Protein AF-A0A0Q9ME60-F1 (afdb_monomer)

Mean predicted aligned error: 11.79 Å

Solvent-accessible surface area (backbone atoms only — not comparable to full-atom values): 5503 Å² total; per-residue (Å²): 144,74,68,68,61,55,57,53,49,53,50,51,51,50,49,44,46,48,56,65,45,50,49,46,49,51,53,49,50,54,46,31,68,74,65,33,72,75,50,36,53,51,51,63,59,42,50,56,51,52,51,52,52,47,48,63,73,67,58,74,61,87,76,46,76,67,53,56,51,51,62,54,47,56,53,50,51,50,54,53,56,56,54,54,55,64,69,65,73,78,74,79,87,129

Nearest PDB structures (foldseek):
  3dge-assembly3_A  TM=7.070E-01  e=3.388E+00  Thermotoga maritima
  2f66-assembly3_F  TM=5.257E-01  e=4.670E+00  Saccharomyces cerevisiae

pLDDT: mean 73.65, std 13.62, range [40.78, 94.44]

Foldseek 3Di:
DPPVVVVVVVVVVVCCCVPVPVVVVVVLVVVCVVVDPLVNLVVVLVVLVVVLVCCVVPVPPPDDPVNVVVSVVRNVVSVVVNVVVVVVVVPDDD

Structure (mmCIF, N/CA/C/O backbone):
data_AF-A0A0Q9ME60-F1
#
_entry.id   AF-A0A0Q9ME60-F1
#
loop_
_atom_site.group_PDB
_atom_site.id
_atom_site.type_symbol
_atom_site.label_atom_id
_atom_site.label_alt_id
_atom_site.label_comp_id
_atom_site.label_asym_id
_atom_site.label_entity_id
_atom_site.label_seq_id
_atom_site.pdbx_PDB_ins_code
_atom_site.Cartn_x
_atom_site.Cartn_y
_atom_site.Cartn_z
_atom_site.occupancy
_atom_site.B_iso_or_equiv
_atom_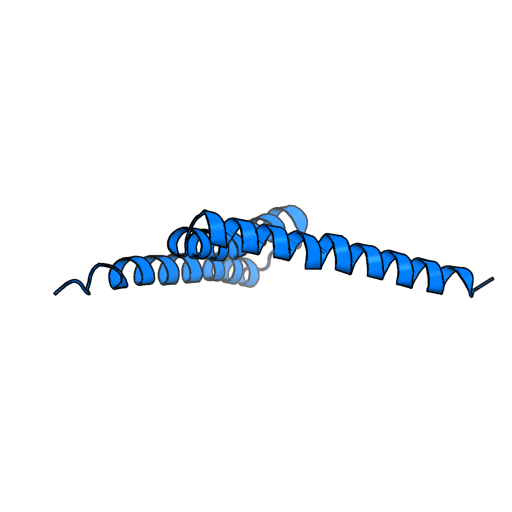site.auth_seq_id
_atom_site.auth_comp_id
_atom_site.auth_asym_id
_atom_site.auth_atom_id
_atom_site.pdbx_PDB_model_num
ATOM 1 N N . MET A 1 1 ? 26.075 4.621 -28.835 1.00 47.56 1 MET A N 1
ATOM 2 C CA . MET A 1 1 ? 24.608 4.595 -28.621 1.00 47.56 1 MET A CA 1
ATOM 3 C C . MET A 1 1 ? 24.265 3.858 -27.313 1.00 47.56 1 MET A C 1
ATOM 5 O O . MET A 1 1 ? 23.69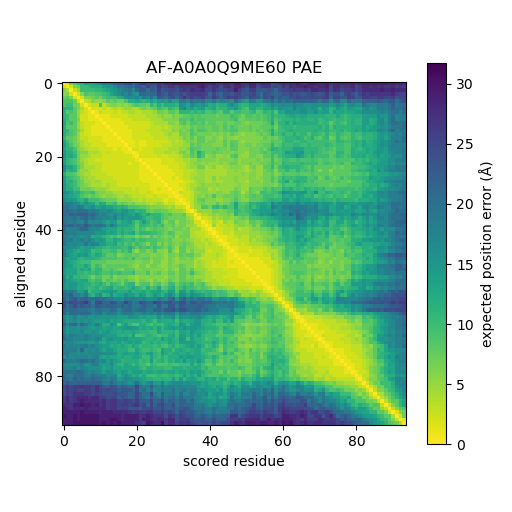4 2.783 -27.347 1.00 47.56 1 MET A O 1
ATOM 9 N N . LYS A 1 2 ? 24.691 4.385 -26.150 1.00 55.03 2 LYS A N 1
ATOM 10 C CA . LYS A 1 2 ? 24.456 3.789 -24.806 1.00 55.03 2 LYS A CA 1
ATOM 11 C C . LYS A 1 2 ? 24.255 4.835 -23.688 1.00 55.03 2 LYS A C 1
ATOM 13 O O . LYS A 1 2 ? 24.074 4.476 -22.537 1.00 55.03 2 LYS A O 1
ATOM 18 N N . SER A 1 3 ? 24.295 6.129 -24.029 1.00 50.44 3 SER A N 1
ATOM 19 C CA . SER A 1 3 ? 24.166 7.232 -23.060 1.00 50.44 3 SER A CA 1
ATOM 20 C C . SER A 1 3 ? 22.706 7.685 -22.876 1.00 50.44 3 SER A C 1
ATOM 22 O O . SER A 1 3 ? 22.299 8.066 -21.784 1.00 50.44 3 SER A O 1
ATOM 24 N N . ILE A 1 4 ? 21.879 7.552 -23.922 1.00 58.62 4 ILE A N 1
ATOM 25 C CA . ILE A 1 4 ? 20.481 8.024 -23.937 1.00 58.62 4 ILE A CA 1
ATOM 26 C C . ILE A 1 4 ? 19.561 7.138 -23.065 1.00 58.62 4 ILE A C 1
ATOM 28 O O . ILE A 1 4 ? 18.585 7.632 -22.505 1.00 58.62 4 ILE A O 1
ATOM 32 N N . SER A 1 5 ? 19.895 5.855 -22.865 1.00 63.06 5 SER A N 1
ATOM 33 C CA . SER A 1 5 ? 19.101 4.936 -22.031 1.00 63.06 5 SER A CA 1
ATOM 34 C C . SER A 1 5 ? 19.162 5.267 -20.538 1.00 63.06 5 SER A C 1
ATOM 36 O O . SER A 1 5 ? 18.168 5.097 -19.840 1.00 63.06 5 SER A O 1
ATOM 38 N N . ASN A 1 6 ? 20.297 5.774 -20.044 1.00 74.44 6 ASN A N 1
ATOM 39 C CA . ASN A 1 6 ? 20.463 6.063 -18.618 1.00 74.44 6 ASN A CA 1
ATOM 40 C C . ASN A 1 6 ? 19.630 7.278 -18.207 1.00 74.44 6 ASN A C 1
ATOM 42 O O . ASN A 1 6 ? 18.904 7.216 -17.223 1.00 74.44 6 ASN A O 1
ATOM 46 N N . PHE A 1 7 ? 19.665 8.356 -18.997 1.00 80.44 7 PHE A N 1
ATOM 47 C CA . PHE A 1 7 ? 18.874 9.555 -18.713 1.00 80.44 7 PHE A CA 1
ATOM 48 C C . PHE A 1 7 ? 17.366 9.273 -18.742 1.00 80.44 7 PHE A C 1
ATOM 50 O O . PHE A 1 7 ? 16.645 9.698 -17.844 1.00 80.44 7 PHE A O 1
ATOM 57 N N . SER A 1 8 ? 16.896 8.495 -19.724 1.00 83.00 8 SER A N 1
ATOM 58 C CA . SER A 1 8 ? 15.493 8.075 -19.789 1.00 83.00 8 SER A CA 1
ATOM 59 C C . SER A 1 8 ? 15.097 7.186 -18.603 1.00 83.00 8 SER A C 1
ATOM 61 O O . SER A 1 8 ? 14.020 7.379 -18.044 1.00 83.00 8 SER A O 1
ATOM 63 N N . GLY A 1 9 ? 15.981 6.283 -18.161 1.00 85.38 9 GLY A N 1
ATOM 64 C CA . GLY A 1 9 ? 15.769 5.465 -16.965 1.00 85.38 9 GLY A CA 1
ATOM 65 C C . GLY A 1 9 ? 15.652 6.301 -15.691 1.00 85.38 9 GLY A C 1
ATOM 66 O O . GLY A 1 9 ? 14.693 6.135 -14.943 1.00 85.38 9 GLY A O 1
ATOM 67 N N . TYR A 1 10 ? 16.565 7.253 -15.474 1.00 88.00 10 TYR A N 1
ATOM 68 C CA . TYR A 1 10 ? 16.498 8.168 -14.329 1.00 88.00 10 TYR A CA 1
ATOM 69 C C . TYR A 1 10 ? 15.261 9.072 -14.375 1.00 88.00 10 TYR A C 1
ATOM 71 O O . TYR A 1 10 ? 14.645 9.307 -13.337 1.00 88.00 10 TYR A O 1
ATOM 79 N N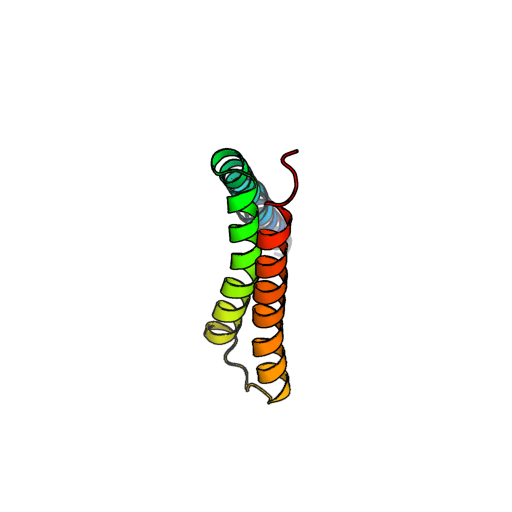 . ALA A 1 11 ? 14.855 9.536 -15.560 1.00 89.38 11 ALA A N 1
ATOM 80 C CA . ALA A 1 11 ? 13.632 10.315 -15.7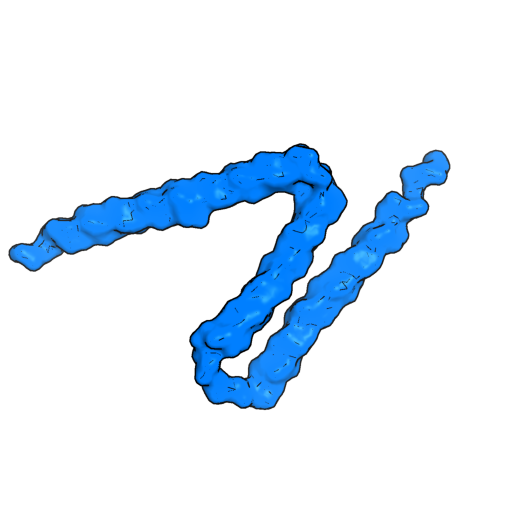30 1.00 89.38 11 ALA A CA 1
ATOM 81 C C . ALA A 1 11 ? 12.377 9.489 -15.394 1.00 89.38 11 ALA A C 1
ATOM 83 O O . ALA A 1 11 ? 11.517 9.962 -14.653 1.00 89.38 11 ALA A O 1
ATOM 84 N N . ALA A 1 12 ? 12.293 8.241 -15.866 1.00 89.50 12 ALA A N 1
ATOM 85 C CA . ALA A 1 12 ? 11.199 7.331 -15.528 1.00 89.50 12 ALA A CA 1
ATOM 86 C C . ALA A 1 12 ? 11.144 7.042 -14.019 1.00 89.50 12 ALA A C 1
ATOM 88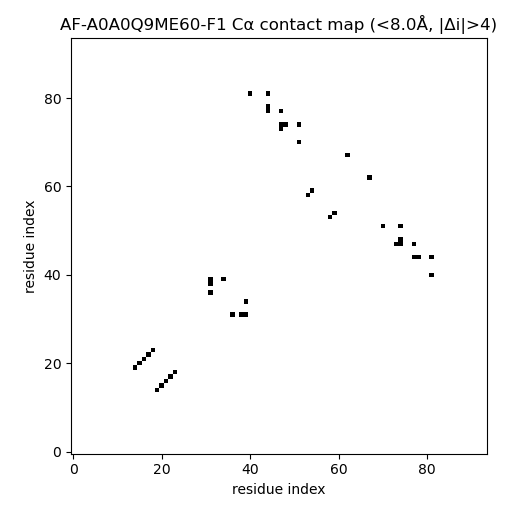 O O . ALA A 1 12 ? 10.072 7.086 -13.417 1.00 89.50 12 ALA A O 1
ATOM 89 N N . LEU A 1 13 ? 12.302 6.825 -13.390 1.00 89.44 13 LEU A N 1
ATOM 90 C CA . LEU A 1 13 ? 12.416 6.634 -11.943 1.00 89.44 13 LEU A CA 1
ATOM 91 C C . LEU A 1 13 ? 11.935 7.872 -11.177 1.00 89.44 13 LEU A C 1
ATOM 93 O O . LEU A 1 13 ? 11.165 7.746 -10.229 1.00 89.44 13 LEU A O 1
ATOM 97 N N . GLY A 1 14 ? 12.319 9.069 -11.631 1.00 91.62 14 GLY A N 1
ATOM 98 C CA . GLY A 1 14 ? 11.845 10.334 -11.071 1.00 91.62 14 GLY A CA 1
ATOM 99 C C . GLY A 1 14 ? 10.322 10.470 -11.137 1.00 91.62 14 GLY A C 1
ATOM 100 O O . GLY A 1 14 ? 9.698 10.833 -10.142 1.00 91.62 14 GLY A O 1
ATOM 101 N N . VAL A 1 15 ? 9.707 10.114 -12.268 1.00 92.75 15 VAL A N 1
ATOM 102 C CA . VAL A 1 15 ? 8.243 10.136 -12.424 1.00 92.75 15 VAL A CA 1
ATOM 103 C C . VAL A 1 15 ? 7.564 9.137 -11.483 1.00 92.75 15 VAL A C 1
ATOM 105 O O . VAL A 1 15 ? 6.608 9.510 -10.804 1.00 92.75 15 VAL A O 1
ATOM 108 N N . ILE A 1 16 ? 8.063 7.900 -11.386 1.00 93.75 16 ILE A N 1
ATOM 109 C CA . ILE A 1 16 ? 7.501 6.874 -10.490 1.00 93.75 16 ILE A CA 1
ATOM 110 C C . ILE A 1 16 ? 7.605 7.312 -9.026 1.00 93.75 16 ILE A C 1
ATOM 112 O O . ILE A 1 16 ? 6.639 7.187 -8.282 1.00 93.75 16 ILE A O 1
ATOM 116 N N . VAL A 1 17 ? 8.740 7.872 -8.607 1.00 94.44 17 VAL A N 1
ATOM 117 C CA . VAL A 1 17 ? 8.926 8.326 -7.221 1.00 94.44 17 VAL A CA 1
ATOM 118 C C . VAL A 1 17 ? 8.009 9.507 -6.899 1.00 94.44 17 VAL A C 1
ATOM 120 O O . VAL A 1 17 ? 7.342 9.505 -5.864 1.00 94.44 17 VAL A O 1
ATOM 123 N N . LEU A 1 18 ? 7.940 10.508 -7.781 1.00 93.94 18 LEU A N 1
ATOM 124 C CA . LEU A 1 18 ? 7.139 11.709 -7.541 1.00 93.94 18 LEU A CA 1
ATOM 125 C C . LEU A 1 18 ? 5.638 11.413 -7.581 1.00 93.94 18 LEU A C 1
ATOM 127 O O . LEU A 1 18 ? 4.918 11.784 -6.655 1.00 93.94 18 LEU A O 1
ATOM 131 N N . PHE A 1 19 ? 5.161 10.737 -8.625 1.00 92.56 19 PHE A N 1
ATOM 132 C CA . PHE A 1 19 ? 3.729 10.510 -8.827 1.00 92.56 19 PHE A CA 1
ATOM 133 C C . PHE A 1 19 ? 3.236 9.200 -8.211 1.00 92.56 19 PHE A C 1
ATOM 135 O O . PHE A 1 19 ? 2.152 9.174 -7.632 1.00 92.56 19 PHE A O 1
ATOM 142 N N . GLY A 1 20 ? 4.020 8.126 -8.296 1.00 89.31 20 GLY A N 1
ATOM 143 C CA . GLY A 1 20 ? 3.652 6.811 -7.765 1.00 89.31 20 GLY A CA 1
ATOM 144 C C . GLY A 1 20 ? 3.797 6.706 -6.249 1.00 89.31 20 GLY A C 1
ATOM 145 O O . GLY A 1 20 ?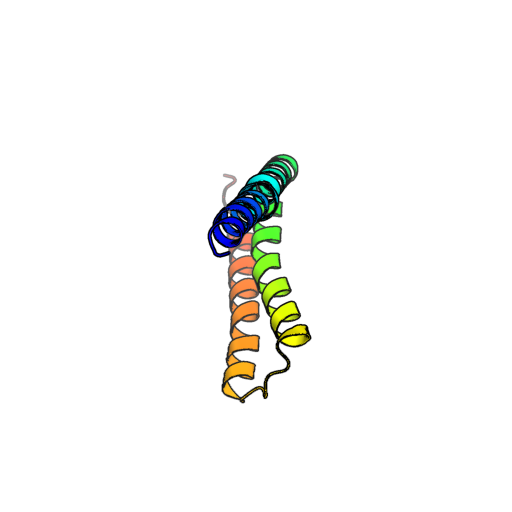 2.941 6.107 -5.602 1.00 89.31 20 GLY A O 1
ATOM 146 N N . THR A 1 21 ? 4.829 7.326 -5.669 1.00 91.44 21 THR A N 1
ATOM 147 C CA . THR A 1 21 ? 5.088 7.239 -4.224 1.00 91.44 21 THR A CA 1
ATOM 148 C C . THR A 1 21 ? 4.665 8.506 -3.488 1.00 91.44 21 THR A C 1
ATOM 150 O O . THR A 1 21 ? 3.753 8.459 -2.667 1.00 91.44 21 THR A O 1
ATOM 153 N N . ILE A 1 22 ? 5.298 9.650 -3.774 1.00 93.38 22 ILE A N 1
ATOM 154 C CA . ILE A 1 22 ? 5.153 10.865 -2.954 1.00 93.38 22 ILE A CA 1
ATOM 155 C C . ILE A 1 22 ? 3.740 11.440 -3.058 1.00 93.38 22 ILE A C 1
ATOM 157 O O . ILE A 1 22 ? 3.081 11.628 -2.039 1.00 93.38 22 ILE A O 1
ATOM 161 N N . LEU A 1 23 ? 3.252 11.699 -4.272 1.00 93.12 23 LEU A N 1
ATOM 162 C CA . LEU A 1 23 ? 1.937 12.310 -4.468 1.00 93.12 23 LEU A CA 1
ATOM 163 C C . LEU A 1 23 ? 0.804 11.398 -3.983 1.00 93.12 23 LEU A C 1
ATOM 165 O O . LEU A 1 23 ? -0.113 11.862 -3.305 1.00 93.12 23 LEU A O 1
ATOM 169 N N . SER A 1 24 ? 0.902 10.100 -4.284 1.00 90.81 24 SER A N 1
ATOM 170 C CA . SER A 1 24 ? -0.032 9.077 -3.802 1.00 90.81 24 SER A CA 1
ATOM 171 C C . SER A 1 24 ? -0.089 9.051 -2.270 1.00 90.81 24 SER A C 1
ATOM 173 O O . SER A 1 24 ? -1.167 9.113 -1.676 1.00 90.81 24 SER A O 1
ATOM 175 N N . TYR A 1 25 ? 1.076 9.076 -1.613 1.00 86.25 25 TYR A N 1
ATOM 176 C CA . TYR A 1 25 ? 1.164 9.085 -0.157 1.00 86.25 25 TYR A CA 1
ATOM 177 C C . TYR A 1 25 ? 0.641 10.386 0.470 1.00 86.25 25 TYR A C 1
ATOM 179 O O . TYR A 1 25 ? -0.034 10.344 1.495 1.00 86.25 25 TYR A O 1
ATOM 187 N N . ILE A 1 26 ? 0.875 11.546 -0.152 1.00 91.25 26 ILE A N 1
ATOM 188 C CA . ILE A 1 26 ? 0.312 12.821 0.322 1.00 91.25 26 ILE A CA 1
ATOM 189 C C . ILE A 1 26 ? -1.218 12.797 0.242 1.00 91.25 26 ILE A C 1
ATOM 191 O O . ILE A 1 26 ? -1.878 13.170 1.210 1.00 91.25 26 ILE A O 1
ATOM 195 N N . PHE A 1 27 ? -1.795 12.314 -0.864 1.00 87.81 27 PHE A N 1
ATOM 196 C CA . PHE A 1 27 ? -3.248 12.163 -0.978 1.00 87.81 27 PHE A CA 1
ATOM 197 C C . PHE A 1 27 ? -3.815 11.188 0.055 1.00 87.81 27 PHE A C 1
ATOM 199 O O . PHE A 1 27 ? -4.878 11.439 0.623 1.00 87.81 27 PHE A O 1
ATOM 206 N N . PHE A 1 28 ? -3.093 10.104 0.335 1.00 83.19 28 PHE A N 1
ATOM 207 C CA . PHE A 1 28 ? -3.445 9.157 1.385 1.00 83.19 28 PHE A CA 1
ATOM 208 C C . PHE A 1 28 ? -3.444 9.810 2.775 1.00 83.19 28 PHE A C 1
ATOM 210 O O . PHE A 1 28 ? -4.422 9.677 3.512 1.00 83.19 28 PHE A O 1
ATOM 217 N N . LEU A 1 29 ? -2.397 10.567 3.119 1.00 84.25 29 LEU A N 1
ATOM 218 C CA . LEU A 1 29 ? -2.305 11.281 4.395 1.00 84.25 29 LEU A CA 1
ATOM 219 C C . LEU A 1 29 ? -3.385 12.358 4.535 1.00 84.25 29 LEU A C 1
ATOM 221 O O . LEU A 1 29 ? -4.015 12.452 5.588 1.00 84.25 29 LEU A O 1
ATOM 225 N N . GLU A 1 30 ? -3.638 13.137 3.484 1.00 85.75 30 GLU A N 1
ATOM 226 C CA . GLU A 1 30 ? -4.717 14.132 3.447 1.00 85.75 30 GLU A CA 1
ATOM 227 C C . GLU A 1 30 ? -6.091 13.459 3.610 1.00 85.75 30 GLU A C 1
ATOM 229 O O . GLU A 1 30 ? -6.946 13.940 4.359 1.00 85.75 30 GLU A O 1
ATOM 234 N N . GLY A 1 31 ? -6.276 12.291 2.983 1.00 81.44 31 GLY A N 1
ATOM 235 C CA . GLY A 1 31 ? -7.425 11.415 3.181 1.00 81.44 31 GLY A CA 1
ATOM 236 C C . GLY A 1 31 ? -7.592 11.037 4.651 1.00 81.44 31 GLY A C 1
ATOM 237 O O . GLY A 1 31 ? -8.606 11.378 5.255 1.00 81.44 31 GLY A O 1
ATOM 238 N N . ILE A 1 32 ? -6.587 10.412 5.270 1.00 78.81 32 ILE A N 1
ATOM 239 C CA . ILE A 1 32 ? -6.622 10.027 6.693 1.00 78.81 32 ILE A CA 1
ATOM 240 C C . ILE A 1 32 ? -6.924 11.229 7.592 1.00 78.81 32 ILE A C 1
ATOM 242 O O . ILE A 1 32 ? -7.744 11.126 8.507 1.00 78.81 32 ILE A O 1
ATOM 246 N N . LYS A 1 33 ? -6.304 12.379 7.314 1.00 78.06 33 LYS A N 1
ATOM 247 C CA . LYS A 1 33 ? -6.474 13.608 8.092 1.00 78.06 33 LYS A CA 1
ATOM 248 C C . LYS A 1 33 ? -7.911 14.136 8.035 1.00 78.06 33 LYS A C 1
ATOM 250 O O . LYS A 1 33 ? -8.409 14.621 9.047 1.00 78.06 33 LYS A O 1
ATOM 255 N N . ARG A 1 34 ? -8.601 13.993 6.896 1.00 75.31 34 ARG A N 1
ATOM 256 C CA . ARG A 1 34 ? -10.018 14.372 6.740 1.00 75.31 34 ARG A CA 1
ATOM 257 C C . ARG A 1 34 ? -10.992 13.385 7.373 1.00 75.31 34 ARG A C 1
ATOM 259 O O . ARG A 1 34 ? -12.022 13.822 7.878 1.00 75.31 34 ARG A O 1
ATOM 266 N N . ILE A 1 35 ? -10.713 12.078 7.324 1.00 74.62 35 ILE A N 1
ATOM 267 C CA . ILE A 1 35 ? -11.659 11.055 7.805 1.00 74.62 35 ILE A CA 1
ATOM 268 C C . ILE A 1 35 ? -11.415 10.591 9.257 1.00 74.62 35 ILE A C 1
ATOM 270 O O . ILE A 1 35 ? -12.279 9.928 9.833 1.00 74.62 35 ILE A O 1
ATOM 274 N N . GLY A 1 36 ? -10.310 11.008 9.884 1.00 67.88 36 GLY A N 1
ATOM 275 C CA . GLY A 1 36 ? -10.006 10.785 11.303 1.00 67.88 36 GLY A CA 1
ATOM 276 C C . GLY A 1 36 ? -9.320 9.443 11.598 1.00 67.88 36 GLY A C 1
ATOM 277 O O . GLY A 1 36 ? -9.403 8.490 10.819 1.00 67.88 36 GLY A O 1
ATOM 278 N N . ALA A 1 37 ? -8.644 9.354 12.754 1.00 66.44 37 ALA A N 1
ATOM 279 C CA . ALA A 1 37 ? -7.774 8.231 13.140 1.00 66.44 37 ALA A CA 1
ATOM 280 C C . ALA A 1 37 ? -8.450 6.846 13.048 1.00 66.44 37 ALA A C 1
ATOM 282 O O . ALA A 1 37 ? -7.829 5.872 12.619 1.00 66.44 37 ALA A O 1
ATOM 283 N N . THR A 1 38 ? -9.744 6.765 13.366 1.00 62.62 38 THR A N 1
ATOM 284 C CA . THR A 1 38 ? -10.528 5.522 13.303 1.00 62.62 38 THR A CA 1
ATOM 285 C C . THR A 1 38 ? -10.635 4.965 11.880 1.00 62.62 38 THR A C 1
ATOM 287 O O . THR A 1 38 ? -10.532 3.757 11.679 1.00 62.62 38 THR A O 1
ATOM 290 N N . LYS A 1 39 ? -10.791 5.829 10.869 1.00 62.25 39 LYS A N 1
ATOM 291 C CA . LYS A 1 39 ? -10.874 5.410 9.459 1.00 62.25 39 LYS A CA 1
ATOM 292 C C . LYS A 1 39 ? -9.495 5.180 8.837 1.00 62.25 39 LYS A C 1
ATOM 294 O O . LYS A 1 39 ? -9.373 4.340 7.951 1.00 62.25 39 LYS A O 1
ATOM 299 N N . GLY A 1 40 ? -8.452 5.840 9.346 1.00 67.69 40 GLY A N 1
ATOM 300 C CA . GLY A 1 40 ? -7.061 5.524 8.995 1.00 67.69 40 GLY A CA 1
ATOM 301 C C . GLY A 1 40 ? -6.673 4.088 9.363 1.00 67.69 40 GLY A C 1
ATOM 302 O O . GLY A 1 40 ? -6.084 3.386 8.547 1.00 67.69 40 GLY A O 1
ATOM 303 N N . SER A 1 41 ? -7.095 3.607 10.538 1.00 67.62 41 SER A N 1
ATOM 304 C CA . SER A 1 41 ? -6.912 2.202 10.946 1.00 67.62 41 SER A CA 1
ATOM 305 C C . SER A 1 41 ? -7.643 1.211 10.023 1.00 67.62 41 SER A C 1
ATOM 307 O O . SER A 1 41 ? -7.130 0.133 9.716 1.00 67.62 41 SER A O 1
ATOM 309 N N . LEU A 1 42 ? -8.823 1.592 9.518 1.00 70.56 42 LEU A N 1
ATOM 310 C CA . LEU A 1 42 ? -9.568 0.782 8.551 1.00 70.56 42 LEU A CA 1
ATOM 311 C C . LEU A 1 42 ? -8.832 0.684 7.206 1.00 70.56 42 LEU A C 1
ATOM 313 O O . LEU A 1 42 ? -8.759 -0.403 6.644 1.00 70.56 42 LEU A O 1
ATOM 317 N N . MET A 1 43 ? -8.238 1.781 6.727 1.00 74.81 43 MET A N 1
ATOM 318 C CA . MET A 1 43 ? -7.377 1.764 5.537 1.00 74.81 43 MET A CA 1
ATOM 319 C C . MET A 1 43 ? -6.101 0.941 5.753 1.00 74.81 43 MET A C 1
ATOM 321 O O . MET A 1 43 ? -5.744 0.148 4.892 1.00 74.81 43 MET A O 1
ATOM 325 N N . ALA A 1 44 ? -5.453 1.033 6.916 1.00 71.94 44 ALA A N 1
ATOM 326 C CA . ALA A 1 44 ? -4.311 0.168 7.234 1.00 71.94 44 ALA A CA 1
ATOM 327 C C . ALA A 1 44 ? -4.702 -1.323 7.254 1.00 71.94 44 ALA A C 1
ATOM 329 O O . ALA A 1 44 ? -3.920 -2.187 6.876 1.00 71.94 44 ALA A O 1
ATOM 330 N N . SER A 1 45 ? -5.943 -1.631 7.641 1.00 73.62 45 SER A N 1
ATOM 331 C CA . SER A 1 45 ? -6.478 -2.997 7.583 1.00 73.62 45 SER A CA 1
ATOM 332 C C . SER A 1 45 ? -6.868 -3.431 6.165 1.00 73.62 45 SER A C 1
ATOM 334 O O . SER A 1 45 ? -6.957 -4.629 5.910 1.00 73.62 45 SER A O 1
ATOM 336 N N . ILE A 1 46 ? -7.107 -2.493 5.239 1.00 79.69 46 ILE A N 1
ATOM 337 C CA . ILE A 1 46 ? -7.475 -2.808 3.851 1.00 79.69 46 ILE A CA 1
ATOM 338 C C . ILE A 1 46 ? -6.259 -3.180 3.004 1.00 79.69 46 ILE A C 1
ATOM 340 O O . ILE A 1 46 ? -6.380 -4.010 2.109 1.00 79.69 46 ILE A O 1
ATOM 344 N N . GLU A 1 47 ? -5.090 -2.615 3.310 1.00 77.69 47 GLU A N 1
ATOM 345 C CA . GLU A 1 47 ? -3.821 -2.912 2.640 1.00 77.69 47 GLU A CA 1
ATOM 346 C C . GLU A 1 47 ? -3.529 -4.427 2.549 1.00 77.69 47 GLU A C 1
ATOM 348 O O . GLU A 1 47 ? -3.390 -4.927 1.429 1.00 77.69 47 GLU A O 1
ATOM 353 N N . PRO A 1 48 ? -3.518 -5.204 3.653 1.00 74.69 48 PRO A N 1
ATOM 354 C CA . PRO A 1 48 ? -3.258 -6.640 3.587 1.00 74.69 48 PRO A CA 1
ATOM 355 C C . PRO A 1 48 ? -4.354 -7.405 2.840 1.00 74.69 48 PRO A C 1
ATOM 357 O O . PRO A 1 48 ? -4.053 -8.410 2.203 1.00 74.69 48 PRO A O 1
ATOM 360 N N . VAL A 1 49 ? -5.608 -6.937 2.861 1.00 78.94 49 VAL A N 1
ATOM 361 C CA . VAL A 1 49 ? -6.711 -7.554 2.103 1.00 78.94 49 VAL A CA 1
ATOM 362 C C . VAL A 1 49 ? -6.502 -7.363 0.600 1.00 78.94 49 VAL A C 1
ATOM 364 O O . VAL A 1 49 ? -6.604 -8.322 -0.160 1.00 78.94 49 VAL A O 1
ATOM 367 N N . VAL A 1 50 ? -6.165 -6.147 0.164 1.00 82.12 50 VAL A N 1
ATOM 368 C CA . VAL A 1 50 ? -5.897 -5.846 -1.249 1.00 82.12 50 VAL A CA 1
ATOM 369 C C . VAL A 1 50 ? -4.646 -6.577 -1.733 1.00 82.12 50 VAL A C 1
ATOM 371 O O . VAL A 1 50 ? -4.681 -7.165 -2.811 1.00 82.12 50 VAL A O 1
ATOM 374 N N . ALA A 1 51 ? -3.577 -6.607 -0.933 1.00 82.38 51 ALA A N 1
ATOM 375 C CA . ALA A 1 51 ? -2.365 -7.364 -1.243 1.00 82.38 51 ALA A CA 1
ATOM 376 C C . ALA A 1 51 ? -2.675 -8.854 -1.450 1.00 82.38 51 ALA A C 1
ATOM 378 O O . ALA A 1 51 ? -2.331 -9.418 -2.481 1.00 82.38 51 ALA A O 1
ATOM 379 N N . THR A 1 52 ? -3.425 -9.453 -0.523 1.00 76.94 52 THR A N 1
ATOM 380 C CA . THR A 1 52 ? -3.907 -10.842 -0.583 1.00 76.94 52 THR A CA 1
ATOM 381 C C . THR A 1 52 ? -4.685 -11.104 -1.884 1.00 76.94 52 THR A C 1
ATOM 383 O O . THR A 1 52 ? -4.359 -12.021 -2.639 1.00 76.94 52 THR A O 1
ATOM 386 N N . VAL A 1 53 ? -5.670 -10.264 -2.212 1.00 80.62 53 VAL A N 1
ATOM 387 C CA . VAL A 1 53 ? -6.476 -10.409 -3.439 1.00 80.62 53 VAL A CA 1
ATOM 388 C C . VAL A 1 53 ? -5.623 -10.283 -4.703 1.00 80.62 53 VAL A C 1
ATOM 390 O O . VAL A 1 53 ? -5.750 -11.107 -5.608 1.00 80.62 53 VAL A O 1
ATOM 393 N N . LEU A 1 54 ? -4.739 -9.284 -4.772 1.00 82.25 54 LEU A N 1
ATOM 394 C CA . LEU A 1 54 ? -3.849 -9.088 -5.918 1.00 82.25 54 LEU A CA 1
ATOM 395 C C . LEU A 1 54 ? -2.871 -10.252 -6.081 1.00 82.25 54 LEU A C 1
ATOM 397 O O . LEU A 1 54 ? -2.651 -10.690 -7.205 1.00 82.25 54 LEU A O 1
ATOM 401 N N . THR A 1 55 ? -2.333 -10.795 -4.989 1.00 77.06 55 THR A N 1
ATOM 402 C CA . THR A 1 55 ? -1.471 -11.980 -5.030 1.00 77.06 55 THR A CA 1
ATOM 403 C C . THR A 1 55 ? -2.206 -13.182 -5.622 1.00 77.06 55 THR A C 1
ATOM 405 O O . THR A 1 55 ? -1.655 -13.843 -6.495 1.00 77.06 55 THR A O 1
ATOM 408 N N . VAL A 1 56 ? -3.460 -13.442 -5.233 1.00 71.44 56 VAL A N 1
ATOM 409 C CA . VAL A 1 56 ? -4.241 -14.559 -5.805 1.00 71.44 56 VAL A CA 1
ATOM 410 C C . VAL A 1 56 ? -4.586 -14.341 -7.268 1.00 71.44 56 VAL A C 1
ATOM 412 O O . VAL A 1 56 ? -4.467 -15.269 -8.064 1.00 71.44 56 VAL A O 1
ATOM 415 N N . LEU A 1 57 ? -5.019 -13.134 -7.631 1.00 76.75 57 LEU A N 1
ATOM 416 C CA . LEU A 1 57 ? -5.470 -12.854 -8.993 1.00 76.75 57 LEU A CA 1
ATOM 417 C C . LEU A 1 57 ? -4.313 -12.734 -9.987 1.00 76.75 57 LEU A C 1
ATOM 419 O O . LEU A 1 57 ? -4.465 -13.119 -11.143 1.00 76.75 57 LEU A O 1
ATOM 423 N N . TRP A 1 58 ? -3.178 -12.182 -9.560 1.00 74.38 58 TRP A N 1
ATOM 424 C CA . TRP A 1 58 ? -2.074 -11.855 -10.458 1.00 74.38 58 TRP A CA 1
ATOM 425 C C . TRP A 1 58 ? -0.992 -12.925 -10.482 1.00 74.38 58 TRP A C 1
ATOM 427 O O . TRP A 1 58 ? -0.443 -13.197 -11.548 1.00 74.38 58 TRP A O 1
ATOM 437 N N . LEU A 1 59 ? -0.651 -13.515 -9.330 1.00 70.06 59 LEU A N 1
ATOM 438 C CA . LEU A 1 59 ? 0.569 -14.311 -9.255 1.00 70.06 59 LEU A CA 1
ATOM 439 C C . LEU A 1 59 ? 0.410 -15.672 -9.935 1.00 70.06 59 LEU A C 1
ATOM 441 O O . LEU A 1 59 ? 1.395 -16.122 -10.495 1.00 70.06 59 LEU A O 1
ATOM 445 N N . SER A 1 60 ? -0.793 -16.276 -9.971 1.00 60.34 60 SER A N 1
ATOM 446 C CA . SER A 1 60 ? -1.116 -17.541 -10.685 1.00 60.34 60 SER A CA 1
ATOM 447 C C . SER A 1 60 ? -0.034 -18.638 -10.612 1.00 60.34 60 SER A C 1
ATOM 449 O O . SER A 1 60 ? 0.012 -19.531 -11.459 1.00 60.34 60 SER A O 1
ATOM 451 N N . ASP A 1 61 ? 0.843 -18.578 -9.612 1.00 60.50 61 ASP A N 1
ATOM 452 C CA . ASP A 1 61 ? 1.893 -19.553 -9.400 1.00 60.50 61 ASP A CA 1
ATOM 453 C C . ASP A 1 61 ? 1.248 -20.825 -8.865 1.00 60.50 61 ASP A C 1
ATOM 455 O O . ASP A 1 61 ? 0.132 -20.814 -8.333 1.00 60.50 61 ASP A O 1
ATOM 459 N N . THR A 1 62 ? 1.936 -21.950 -9.038 1.00 60.03 62 THR A N 1
ATOM 460 C CA . THR A 1 62 ? 1.417 -23.243 -8.585 1.00 60.03 62 THR A CA 1
ATOM 461 C C . THR A 1 62 ? 1.415 -23.246 -7.058 1.00 60.03 62 THR A C 1
ATOM 463 O O . THR A 1 62 ? 2.411 -23.613 -6.444 1.00 60.03 62 THR A O 1
ATOM 466 N N . PHE A 1 63 ? 0.311 -22.789 -6.461 1.00 60.12 63 PHE A N 1
ATOM 467 C CA . PHE A 1 63 ? 0.127 -22.672 -5.019 1.00 60.12 63 PHE A CA 1
ATOM 468 C C . PHE A 1 63 ? 0.522 -23.983 -4.344 1.00 60.12 63 PHE A C 1
ATOM 470 O O . PHE A 1 63 ? -0.163 -25.002 -4.483 1.00 60.12 63 PHE A O 1
ATOM 477 N N . GLN A 1 64 ? 1.622 -23.966 -3.594 1.00 71.31 64 GLN A N 1
ATOM 478 C CA . GLN A 1 64 ? 1.916 -25.064 -2.695 1.00 71.31 64 GLN A CA 1
ATOM 479 C C . GLN A 1 64 ? 0.992 -24.960 -1.478 1.00 71.31 64 GLN A C 1
ATOM 481 O O . GLN A 1 64 ? 0.493 -23.893 -1.119 1.00 71.31 64 GLN A O 1
ATOM 486 N N . ILE A 1 65 ? 0.769 -26.081 -0.792 1.00 76.06 65 ILE A N 1
ATOM 487 C CA . ILE A 1 65 ? -0.084 -26.130 0.409 1.00 76.06 65 ILE A CA 1
ATOM 488 C C . ILE A 1 65 ? 0.385 -25.120 1.477 1.00 76.06 65 ILE A C 1
ATOM 490 O O . ILE A 1 65 ? -0.435 -24.562 2.205 1.00 76.06 65 ILE A O 1
ATOM 494 N N . ILE A 1 66 ? 1.692 -24.841 1.536 1.00 79.50 66 ILE A N 1
ATOM 495 C CA . ILE A 1 66 ? 2.280 -23.856 2.451 1.00 79.50 66 ILE A CA 1
ATOM 496 C C . ILE A 1 66 ? 1.852 -22.416 2.114 1.00 79.50 66 ILE A C 1
ATOM 498 O O . ILE A 1 66 ? 1.564 -21.642 3.027 1.00 79.50 66 ILE A O 1
ATOM 502 N N . ASP A 1 67 ? 1.720 -22.087 0.826 1.00 74.50 67 ASP A N 1
ATOM 503 C CA . ASP A 1 67 ? 1.282 -20.769 0.359 1.00 74.50 67 ASP A CA 1
ATOM 504 C C . ASP A 1 67 ? -0.184 -20.548 0.709 1.00 74.50 67 ASP A C 1
ATOM 506 O O . ASP A 1 67 ? -0.564 -19.452 1.102 1.00 74.50 67 ASP A O 1
ATOM 510 N N . LEU A 1 68 ? -1.000 -21.605 0.655 1.00 76.19 68 LEU A N 1
ATOM 511 C CA . LE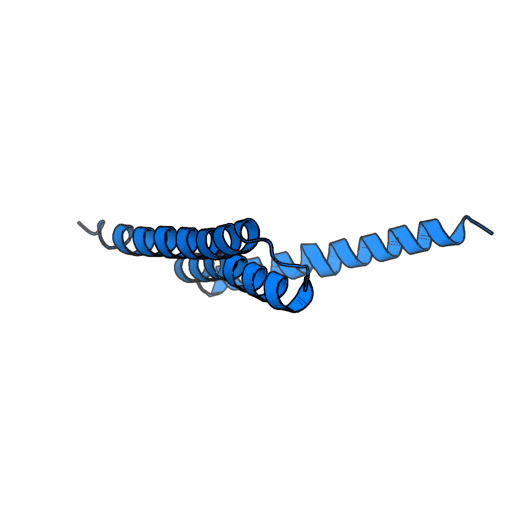U A 1 68 ? -2.415 -21.552 1.018 1.00 76.19 68 LEU A CA 1
ATOM 512 C C . LEU A 1 68 ? -2.617 -21.287 2.521 1.00 76.19 68 LEU A C 1
ATOM 514 O O . LEU A 1 68 ? -3.499 -20.521 2.913 1.00 76.19 68 LEU A O 1
ATOM 518 N N . ILE A 1 69 ? -1.774 -21.891 3.365 1.00 81.06 69 ILE A N 1
ATOM 519 C CA . ILE A 1 69 ? -1.778 -21.661 4.817 1.00 81.06 69 ILE A CA 1
ATOM 520 C C . ILE A 1 69 ? -1.304 -20.240 5.130 1.00 81.06 69 ILE A C 1
ATOM 522 O O . ILE A 1 69 ? -1.967 -19.535 5.891 1.00 81.06 69 ILE A O 1
ATOM 526 N N . GLY A 1 70 ? -0.196 -19.796 4.527 1.00 75.62 70 GLY A N 1
ATOM 527 C CA . GLY A 1 70 ? 0.311 -18.429 4.686 1.00 75.62 70 GLY A CA 1
ATOM 528 C C . GLY A 1 70 ? -0.701 -17.383 4.216 1.00 75.62 70 GLY A C 1
ATOM 529 O O . GLY A 1 70 ? -0.986 -16.421 4.931 1.00 75.62 70 GLY A O 1
ATOM 530 N N . PHE A 1 71 ? -1.327 -17.633 3.068 1.00 75.50 71 PHE A N 1
ATOM 531 C CA . PHE A 1 71 ? -2.395 -16.819 2.504 1.00 75.50 71 PHE A CA 1
ATOM 532 C C . PHE A 1 71 ? -3.599 -16.685 3.441 1.00 75.50 71 PHE A C 1
ATOM 534 O O . PHE A 1 71 ? -4.158 -15.601 3.557 1.00 75.50 71 PHE A O 1
ATOM 541 N N . ALA A 1 72 ? -3.993 -17.752 4.142 1.00 77.69 72 ALA A N 1
ATOM 542 C CA . ALA A 1 72 ? -5.079 -17.692 5.118 1.00 77.69 72 ALA A CA 1
ATOM 543 C C . ALA A 1 72 ? -4.661 -17.004 6.433 1.00 77.69 72 ALA A C 1
ATOM 545 O O . ALA A 1 72 ? -5.463 -16.290 7.046 1.00 77.69 72 ALA A O 1
ATOM 546 N N . LEU A 1 73 ? -3.413 -17.193 6.879 1.00 79.69 73 LEU A N 1
ATOM 547 C CA . LEU A 1 73 ? -2.920 -16.682 8.163 1.00 79.69 73 LEU A CA 1
ATOM 548 C C . LEU A 1 73 ? -2.769 -15.155 8.195 1.00 79.69 73 LEU A C 1
ATOM 550 O O . LEU A 1 73 ? -3.087 -14.533 9.213 1.00 79.69 73 LEU A O 1
ATOM 554 N N . ILE A 1 74 ? -2.290 -14.547 7.105 1.00 79.19 74 ILE A N 1
ATOM 555 C CA . ILE A 1 74 ? -2.023 -13.101 7.037 1.00 79.19 74 ILE A CA 1
ATOM 556 C C . ILE A 1 74 ? -3.297 -12.260 7.248 1.00 79.19 74 ILE A C 1
ATOM 558 O O . ILE A 1 74 ? -3.337 -11.495 8.218 1.00 79.19 74 ILE A O 1
ATOM 562 N N . PRO A 1 75 ? -4.370 -12.399 6.444 1.00 74.69 75 PRO A N 1
ATOM 563 C CA . PRO A 1 75 ? -5.603 -11.645 6.654 1.00 74.69 75 PRO A CA 1
ATOM 564 C C . PRO A 1 75 ? -6.287 -12.014 7.980 1.00 74.69 75 PRO A C 1
ATOM 566 O O . PRO A 1 75 ? -6.844 -11.133 8.635 1.00 74.69 75 PRO A O 1
ATOM 569 N N . SER A 1 76 ? -6.195 -13.272 8.434 1.00 76.81 76 SER A N 1
ATOM 570 C CA . SER A 1 76 ? -6.748 -13.696 9.732 1.00 76.81 76 SER A CA 1
ATOM 571 C C . SER A 1 76 ? -6.112 -12.948 10.908 1.00 76.81 76 SER A C 1
ATOM 573 O O . SER A 1 76 ? -6.819 -12.458 11.790 1.00 76.81 76 SER A O 1
ATOM 575 N N . THR A 1 77 ? -4.785 -12.801 10.898 1.00 76.88 77 THR A N 1
ATOM 576 C CA . THR A 1 77 ? -4.038 -12.060 11.927 1.00 76.88 77 THR A CA 1
ATOM 577 C C . THR A 1 77 ? -4.426 -10.582 11.946 1.00 76.88 77 THR A C 1
ATOM 579 O O . THR A 1 77 ? -4.644 -10.007 13.014 1.00 76.88 77 THR A O 1
ATOM 582 N N . VAL A 1 78 ? -4.576 -9.969 10.770 1.00 73.62 78 VAL A N 1
ATOM 583 C CA . VAL A 1 78 ? -4.978 -8.560 10.644 1.00 73.62 78 VAL A CA 1
ATOM 584 C C . VAL A 1 78 ? -6.383 -8.348 11.200 1.00 73.62 78 VAL A C 1
ATOM 586 O O . VAL A 1 78 ? -6.591 -7.450 12.012 1.00 73.62 78 VAL A O 1
A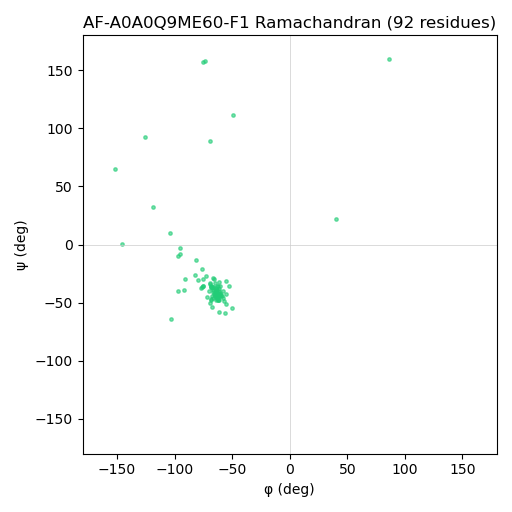TOM 589 N N . ILE A 1 79 ? -7.344 -9.194 10.820 1.00 72.62 79 ILE A N 1
ATOM 590 C CA . ILE A 1 79 ? -8.728 -9.097 11.305 1.00 72.62 79 ILE A CA 1
ATOM 591 C C . ILE A 1 79 ? -8.780 -9.262 12.828 1.00 72.62 79 ILE A C 1
ATOM 593 O O . ILE A 1 79 ? -9.481 -8.506 13.504 1.00 72.62 79 ILE A O 1
ATOM 597 N N . PHE A 1 80 ? -8.023 -10.217 13.375 1.00 78.12 80 PHE A N 1
ATOM 598 C CA . PHE A 1 80 ? -7.944 -10.443 14.816 1.00 78.12 80 PHE A CA 1
ATOM 599 C C . PHE A 1 80 ? -7.392 -9.214 15.555 1.00 78.12 80 PHE A C 1
ATOM 601 O O . PHE A 1 80 ? -8.016 -8.727 16.500 1.00 78.12 80 PHE A O 1
ATOM 608 N N . MET A 1 81 ? -6.284 -8.645 15.074 1.00 71.56 81 MET A N 1
ATOM 609 C CA . MET A 1 81 ? -5.661 -7.468 15.685 1.00 71.56 81 MET A CA 1
ATOM 610 C C . MET A 1 81 ? -6.531 -6.205 15.568 1.00 71.56 81 MET A C 1
ATOM 612 O O . MET A 1 81 ? -6.611 -5.408 16.506 1.00 71.56 81 MET A O 1
ATOM 616 N N . THR A 1 82 ? -7.238 -6.028 14.450 1.00 66.88 82 THR A N 1
ATOM 617 C CA . THR A 1 82 ? -8.158 -4.898 14.258 1.00 66.88 82 THR A CA 1
ATOM 618 C C . THR A 1 82 ? -9.392 -5.003 15.159 1.00 66.88 82 THR A C 1
ATOM 620 O O . THR A 1 82 ? -9.888 -3.982 15.643 1.00 66.88 82 THR A O 1
ATOM 623 N N . LYS A 1 83 ? -9.874 -6.219 15.451 1.00 61.38 83 LYS A N 1
ATOM 624 C CA . LYS A 1 83 ? -11.013 -6.438 16.357 1.00 61.38 83 LYS A CA 1
ATOM 625 C C . LYS A 1 83 ? -10.670 -6.098 17.811 1.00 61.38 83 LYS A C 1
ATOM 627 O O . LYS A 1 83 ? -11.496 -5.506 18.502 1.00 61.38 83 LYS A O 1
ATOM 632 N N . ASP A 1 84 ? -9.445 -6.392 18.241 1.00 59.62 84 ASP A N 1
ATOM 633 C CA . ASP A 1 84 ? -8.971 -6.110 19.602 1.00 59.62 84 ASP A 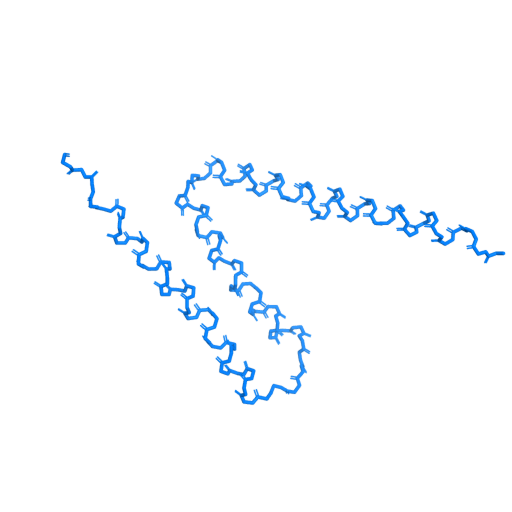CA 1
ATOM 634 C C . ASP A 1 84 ? -8.819 -4.598 19.869 1.00 59.62 84 ASP A C 1
ATOM 636 O O . ASP A 1 84 ? -9.212 -4.085 20.918 1.00 59.62 84 ASP A O 1
ATOM 640 N N . ARG A 1 85 ? -8.375 -3.832 18.861 1.00 57.56 85 ARG A N 1
ATOM 641 C CA . ARG A 1 85 ? -8.282 -2.361 18.940 1.00 57.56 85 ARG A CA 1
ATOM 642 C C . ARG A 1 85 ? -9.633 -1.682 19.178 1.00 57.56 85 ARG A C 1
ATOM 644 O O . ARG A 1 85 ? -9.672 -0.687 19.898 1.00 57.56 85 ARG A O 1
ATOM 651 N N . LYS A 1 86 ? -10.728 -2.211 18.614 1.00 48.84 86 LYS A N 1
ATOM 652 C CA . LYS A 1 86 ? -12.081 -1.650 18.798 1.00 48.84 86 LYS A CA 1
ATOM 653 C C . LYS A 1 86 ? -12.567 -1.780 20.249 1.00 48.84 86 LYS A C 1
ATOM 655 O O . LYS A 1 86 ? -13.308 -0.927 20.715 1.00 48.84 86 LYS A O 1
ATOM 660 N N . ASN A 1 87 ? -12.103 -2.801 20.970 1.00 50.50 87 ASN A N 1
ATOM 661 C CA . ASN A 1 87 ? -12.492 -3.059 22.358 1.00 50.50 87 ASN A CA 1
ATOM 662 C C . ASN A 1 87 ? -11.713 -2.196 23.374 1.00 50.50 87 ASN A C 1
ATOM 664 O O . ASN A 1 87 ? -12.090 -2.096 24.535 1.00 50.50 87 ASN A O 1
ATOM 668 N N . LYS A 1 88 ? -10.619 -1.545 22.949 1.00 45.41 88 LYS A N 1
ATOM 669 C CA . LYS A 1 88 ? -9.768 -0.723 23.827 1.00 45.41 88 LYS A CA 1
ATOM 670 C C . LYS A 1 88 ? -10.086 0.778 23.783 1.00 45.41 88 LYS A C 1
ATOM 672 O O . LYS A 1 88 ? -9.574 1.521 24.613 1.00 45.41 88 LYS A O 1
ATOM 677 N N . SER A 1 89 ? -10.918 1.233 22.842 1.00 48.75 89 SER A N 1
ATOM 678 C CA . SER A 1 89 ? -11.311 2.647 22.699 1.00 48.75 89 SER A CA 1
ATOM 679 C C . SER A 1 89 ? -12.627 3.025 23.391 1.00 48.75 89 SER A C 1
ATOM 681 O O . SER A 1 89 ? -12.989 4.194 23.371 1.00 48.75 89 SER A O 1
ATOM 683 N N . GLU A 1 90 ? -13.331 2.073 24.008 1.00 47.94 90 GLU A N 1
ATOM 684 C CA . GLU A 1 90 ? -14.576 2.312 24.767 1.00 47.94 90 GLU A CA 1
ATOM 685 C C . GLU A 1 90 ? -14.359 2.273 26.297 1.00 47.94 90 GLU A C 1
ATOM 687 O O . GLU A 1 90 ? -15.315 2.294 27.061 1.00 47.94 90 GLU A O 1
ATOM 692 N N . GLY A 1 91 ? -13.102 2.232 26.763 1.00 45.19 91 GLY A N 1
ATOM 693 C CA . GLY A 1 91 ? -12.743 2.041 28.177 1.00 45.19 91 GLY A CA 1
ATOM 694 C C . GLY A 1 91 ? -11.967 3.191 28.829 1.00 45.19 91 GLY A C 1
ATOM 695 O O . GLY A 1 91 ? -11.105 2.925 29.665 1.00 45.19 91 GLY A O 1
ATOM 696 N N . HIS A 1 92 ? -12.197 4.446 28.427 1.00 48.84 92 HIS A N 1
ATOM 697 C CA . HIS A 1 92 ? -11.656 5.606 29.153 1.00 48.84 92 HIS A CA 1
ATOM 698 C C . HIS A 1 92 ? -12.530 6.859 28.989 1.00 48.84 92 HIS A C 1
ATOM 700 O O . HIS A 1 92 ? -12.137 7.855 28.385 1.00 48.84 92 HIS A O 1
ATOM 706 N N . THR A 1 93 ? -13.744 6.782 29.522 1.00 40.78 93 THR A N 1
ATOM 707 C CA . THR A 1 93 ? -14.437 7.946 30.078 1.00 40.78 93 THR A CA 1
ATOM 708 C C . THR A 1 93 ? -14.830 7.573 31.494 1.00 40.78 93 THR A C 1
ATOM 710 O O . THR A 1 93 ? -15.874 6.960 31.683 1.00 40.78 93 THR A O 1
ATOM 713 N N . ASP A 1 94 ? -13.956 7.901 32.435 1.00 40.84 94 ASP A N 1
ATOM 714 C CA . ASP A 1 94 ? -14.328 8.367 33.768 1.00 40.84 94 ASP A CA 1
ATOM 715 C C . ASP A 1 94 ? -13.440 9.581 34.071 1.00 40.84 94 ASP A C 1
ATOM 717 O O . ASP A 1 94 ? -12.207 9.465 33.862 1.00 40.84 94 ASP A O 1
#

Radius of gyration: 19.84 Å; Cα contacts (8 Å, |Δi|>4): 22; chains: 1; bounding box: 39×40×62 Å

Sequence (94 aa):
MKSISNFSGYAALGVIVLFGTILSYIFFLEGIKRIGATKGSLMASIEPVVATVLTVLWLSDTFQIIDLIGFALIPSTVIFMTKDRKNKSEGHTD

Secondary structure (DSSP, 8-state):
--SHHHHHHHHHHHHIIIIIIIIHHHHHHHHHHHH-HHHHHHHHHHHHHHHHHHHHHHH-----HHHHHHHHHHHHHHHHHHHHHHHHSSS---